Protein AF-A0A519SYW1-F1 (afdb_monomer)

Solvent-accessible surface area (backbone atoms only — not comparable to full-atom values): 6899 Å² total; per-residue (Å²): 133,81,59,58,68,59,52,52,53,39,38,54,49,50,31,54,48,31,58,52,52,40,64,72,36,55,87,44,48,92,37,72,62,34,42,53,51,44,53,51,39,49,53,47,29,48,57,37,48,52,47,65,77,62,71,64,95,45,56,67,50,34,49,49,5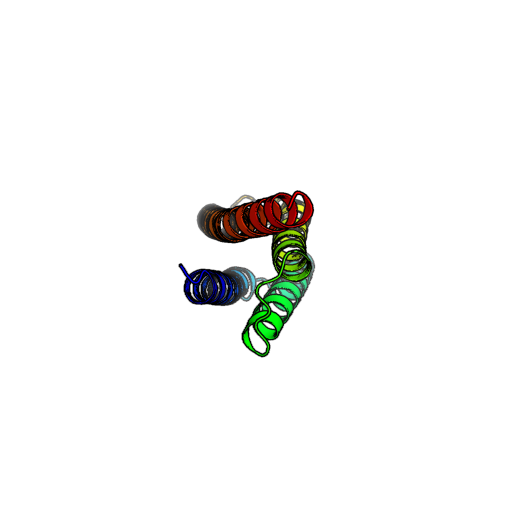4,36,50,50,53,50,53,48,57,66,59,47,61,62,51,64,71,67,53,65,89,81,52,59,65,64,48,53,53,50,52,54,54,48,52,53,49,53,51,35,40,51,54,42,47,54,52,31,51,53,51,48,51,55,54,54,60,63,72,78,110

Nearest PDB structures (foldseek):
  2rld-assembly1_A  TM=6.750E-01  e=1.658E-01  Bacteroides thetaiotaomicron VPI-5482
  8rfg-assembly1_A  TM=6.990E-01  e=1.013E+00  Agrobacterium tumefaciens
  1ls4-assembly1_A  TM=5.259E-01  e=6.978E-01  Locusta migratoria
  5nqn-assembly1_A  TM=3.633E-01  e=1.013E+00  Methylosinus trichosporium OB3b

Mean predicted aligned error: 4.77 Å

Structure (mmCIF, N/CA/C/O backbone):
data_AF-A0A519SYW1-F1
#
_entry.id   AF-A0A519SYW1-F1
#
loop_
_atom_site.group_PDB
_atom_site.id
_atom_site.type_symbol
_atom_site.label_atom_id
_atom_site.label_alt_id
_atom_site.label_comp_id
_atom_site.label_asym_id
_atom_site.label_entity_id
_atom_site.label_seq_id
_atom_site.pdbx_PDB_ins_code
_atom_site.Cartn_x
_atom_site.Cartn_y
_atom_site.Cartn_z
_atom_site.occupancy
_atom_site.B_iso_or_equiv
_atom_site.auth_seq_id
_atom_site.auth_comp_id
_atom_site.auth_asym_id
_atom_site.auth_atom_id
_atom_site.pdbx_PDB_model_num
ATOM 1 N N . MET A 1 1 ? -21.516 3.303 13.983 1.00 54.91 1 MET A N 1
ATOM 2 C CA . MET A 1 1 ? -21.089 2.605 12.747 1.00 54.91 1 MET A CA 1
ATOM 3 C C . MET A 1 1 ? -19.831 1.816 13.064 1.00 54.91 1 MET A C 1
ATOM 5 O O . MET A 1 1 ? -19.000 2.337 13.793 1.00 54.91 1 MET A O 1
ATOM 9 N N . SER A 1 2 ? -19.705 0.581 12.575 1.00 81.69 2 SER A N 1
ATOM 10 C CA . SER A 1 2 ? -18.455 -0.181 12.697 1.00 81.69 2 SER A CA 1
ATOM 11 C C . SER A 1 2 ? -17.518 0.221 11.558 1.00 81.69 2 SER A C 1
ATOM 13 O O . SER A 1 2 ? -17.907 0.112 10.398 1.00 81.69 2 SER A O 1
ATOM 15 N N . PHE A 1 3 ? -16.311 0.694 11.876 1.00 92.06 3 PHE A N 1
ATOM 16 C CA . PHE A 1 3 ? -15.288 1.025 10.873 1.00 92.06 3 PHE A CA 1
ATOM 17 C C . PHE A 1 3 ? -14.473 -0.196 10.429 1.00 92.06 3 PHE A C 1
ATOM 19 O O . PHE A 1 3 ? -13.677 -0.088 9.499 1.00 92.06 3 PHE A O 1
ATOM 26 N N . LEU A 1 4 ? -14.683 -1.359 11.056 1.00 93.44 4 LEU A N 1
ATOM 27 C CA . LEU A 1 4 ? -13.910 -2.569 10.787 1.00 93.44 4 LEU A CA 1
ATOM 28 C C . LEU A 1 4 ? -14.002 -3.019 9.316 1.00 93.44 4 LEU A C 1
ATOM 30 O O . LEU A 1 4 ? -12.952 -3.261 8.730 1.00 93.44 4 LEU A O 1
ATOM 34 N N . PRO A 1 5 ? -15.181 -3.057 8.657 1.00 95.62 5 PRO A N 1
ATOM 35 C CA . PRO A 1 5 ? -15.253 -3.423 7.240 1.00 95.62 5 PRO A CA 1
ATOM 36 C C . PRO A 1 5 ? -14.467 -2.467 6.332 1.00 95.62 5 PRO A C 1
ATOM 38 O O . PRO A 1 5 ? -13.786 -2.910 5.411 1.00 95.62 5 PRO A O 1
ATOM 41 N N . THR A 1 6 ? -14.519 -1.161 6.611 1.00 96.44 6 THR A N 1
ATOM 42 C CA . THR A 1 6 ? -13.765 -0.150 5.857 1.00 96.44 6 THR A CA 1
ATOM 43 C C . THR A 1 6 ? -12.265 -0.316 6.067 1.00 96.44 6 THR A C 1
ATOM 45 O O . THR A 1 6 ? -11.505 -0.273 5.104 1.00 96.44 6 THR A O 1
ATOM 48 N N . TYR A 1 7 ? -11.836 -0.549 7.308 1.00 96.44 7 TYR A N 1
ATOM 49 C CA . TYR A 1 7 ? -10.438 -0.807 7.637 1.00 96.44 7 TYR A CA 1
ATOM 50 C C . TYR A 1 7 ? -9.905 -2.053 6.917 1.00 96.44 7 TYR A C 1
ATOM 52 O O . TYR A 1 7 ? -8.880 -1.981 6.245 1.00 96.44 7 TYR A O 1
ATOM 60 N N . LEU A 1 8 ? -10.646 -3.164 6.957 1.00 97.31 8 LEU A N 1
ATOM 61 C CA . LEU A 1 8 ? -10.292 -4.396 6.249 1.00 97.31 8 LEU A CA 1
ATOM 62 C C . LEU A 1 8 ? -10.201 -4.190 4.732 1.00 97.31 8 LEU A C 1
ATOM 64 O O . LEU A 1 8 ? -9.255 -4.662 4.105 1.00 97.31 8 LEU A O 1
ATOM 68 N N . ALA A 1 9 ? -11.139 -3.447 4.138 1.00 97.69 9 ALA A N 1
ATOM 69 C CA . ALA A 1 9 ? -11.106 -3.134 2.711 1.00 97.69 9 ALA A CA 1
ATOM 70 C C . ALA A 1 9 ? -9.876 -2.288 2.327 1.00 97.69 9 ALA A C 1
ATOM 72 O O . ALA A 1 9 ? -9.270 -2.513 1.278 1.00 97.69 9 ALA A O 1
ATOM 73 N N . LEU A 1 10 ? -9.473 -1.340 3.182 1.00 98.19 10 LEU A N 1
ATOM 74 C CA . LEU A 1 10 ? -8.259 -0.540 2.987 1.00 98.19 10 LEU A CA 1
ATOM 75 C C . LEU A 1 10 ? -6.995 -1.406 3.053 1.00 98.19 10 LEU A C 1
ATOM 77 O O . LEU A 1 10 ? -6.131 -1.280 2.186 1.00 98.19 10 LEU A O 1
ATOM 81 N N . LEU A 1 11 ? -6.909 -2.319 4.024 1.00 97.88 11 LEU A N 1
ATOM 82 C CA . LEU A 1 11 ? -5.798 -3.268 4.135 1.00 97.88 11 LEU A CA 1
ATOM 83 C C . LEU A 1 11 ? -5.716 -4.199 2.917 1.00 97.88 11 LEU A C 1
ATOM 85 O O . LEU A 1 11 ? -4.646 -4.350 2.329 1.00 97.88 11 LEU A O 1
ATOM 89 N N . GLN A 1 12 ? -6.847 -4.767 2.485 1.00 98.31 12 GLN A N 1
ATOM 90 C CA . GLN A 1 12 ? -6.927 -5.605 1.281 1.00 98.31 12 GLN A CA 1
ATOM 91 C C . GLN A 1 12 ? -6.469 -4.848 0.033 1.00 98.31 12 GLN A C 1
ATOM 93 O O . GLN A 1 12 ? -5.694 -5.380 -0.764 1.00 98.31 12 GLN A O 1
ATOM 98 N N . ARG A 1 13 ? -6.902 -3.590 -0.123 1.00 98.25 13 ARG A N 1
ATOM 99 C CA . ARG A 1 13 ? -6.435 -2.723 -1.211 1.00 98.25 13 ARG A CA 1
ATOM 100 C C . ARG A 1 13 ? -4.927 -2.497 -1.130 1.00 98.25 13 ARG A C 1
ATOM 102 O O . ARG A 1 13 ? -4.259 -2.611 -2.150 1.00 98.25 13 ARG A O 1
ATOM 109 N N . GLY A 1 14 ? -4.387 -2.220 0.056 1.00 97.88 14 GLY A N 1
ATOM 110 C CA . GLY A 1 14 ? -2.948 -2.052 0.263 1.00 97.88 14 GLY A CA 1
ATOM 111 C C . GLY A 1 14 ? -2.137 -3.288 -0.147 1.00 97.88 14 GLY A C 1
ATOM 112 O O . GLY A 1 14 ? -1.149 -3.156 -0.868 1.00 97.88 14 GLY A O 1
ATOM 113 N N . VAL A 1 15 ? -2.591 -4.492 0.219 1.00 98.31 15 VAL A N 1
ATOM 114 C CA . VAL A 1 15 ? -1.967 -5.757 -0.216 1.00 98.31 15 VAL A CA 1
ATOM 115 C C . VAL A 1 15 ? -1.992 -5.894 -1.743 1.00 98.31 15 VAL A C 1
ATOM 117 O O . VAL A 1 15 ? -0.955 -6.155 -2.351 1.00 98.31 15 VAL A O 1
ATOM 120 N N . ALA A 1 16 ? -3.141 -5.652 -2.380 1.00 98.38 16 ALA A N 1
ATOM 121 C CA . ALA A 1 16 ? -3.272 -5.745 -3.836 1.00 98.38 16 ALA A CA 1
ATOM 122 C C . ALA A 1 16 ? -2.405 -4.712 -4.588 1.00 98.38 16 ALA A C 1
ATOM 124 O O . ALA A 1 16 ? -1.874 -4.998 -5.668 1.00 98.38 16 ALA A O 1
ATOM 125 N N . LEU A 1 17 ? -2.232 -3.514 -4.021 1.00 97.81 17 LEU A N 1
ATOM 126 C CA . LEU A 1 17 ? -1.327 -2.496 -4.556 1.00 97.81 17 LEU A CA 1
ATOM 127 C C . LEU A 1 17 ? 0.132 -2.942 -4.461 1.00 97.81 17 LEU A C 1
ATOM 129 O O . LEU A 1 17 ? 0.863 -2.782 -5.435 1.00 97.81 17 LEU A O 1
ATOM 133 N N . CYS A 1 18 ? 0.539 -3.567 -3.351 1.00 97.31 18 CYS A N 1
ATOM 134 C CA . CYS A 1 18 ? 1.878 -4.144 -3.220 1.00 97.31 18 CYS A CA 1
ATOM 135 C C . CYS A 1 18 ? 2.130 -5.230 -4.277 1.00 97.31 18 CYS A C 1
ATOM 137 O O . CYS A 1 18 ? 3.166 -5.209 -4.936 1.00 97.31 18 CYS A O 1
ATOM 139 N N . ASP A 1 19 ? 1.166 -6.128 -4.502 1.00 98.06 19 ASP A N 1
ATOM 140 C CA . ASP A 1 19 ? 1.263 -7.157 -5.549 1.00 98.06 19 ASP A CA 1
ATOM 141 C C . ASP A 1 19 ? 1.391 -6.539 -6.951 1.00 98.06 19 ASP A C 1
ATOM 143 O O . ASP A 1 19 ? 2.108 -7.048 -7.814 1.00 98.06 19 ASP A O 1
ATOM 147 N N . THR A 1 20 ? 0.700 -5.424 -7.196 1.00 97.06 20 THR A N 1
ATOM 148 C CA . THR A 1 20 ? 0.768 -4.712 -8.478 1.00 97.06 20 THR A CA 1
ATOM 149 C C . THR A 1 20 ? 2.101 -3.987 -8.649 1.00 97.06 20 THR A C 1
ATOM 151 O O . THR A 1 20 ? 2.690 -4.054 -9.725 1.00 97.06 20 THR A O 1
ATOM 154 N N . LEU A 1 21 ? 2.602 -3.336 -7.597 1.00 93.31 21 LEU A N 1
ATOM 155 C CA . LEU A 1 21 ? 3.917 -2.696 -7.584 1.00 93.31 21 LEU A CA 1
ATOM 156 C C . LEU A 1 21 ? 5.030 -3.719 -7.816 1.00 93.31 21 LEU A C 1
ATOM 158 O O . LEU A 1 21 ? 5.901 -3.476 -8.646 1.00 93.31 21 LEU A O 1
ATOM 162 N N . ALA A 1 22 ? 4.975 -4.884 -7.165 1.00 94.12 22 ALA A N 1
ATOM 163 C CA . ALA A 1 22 ? 5.966 -5.941 -7.355 1.00 94.12 22 ALA A CA 1
ATOM 164 C C . ALA A 1 22 ? 6.099 -6.333 -8.836 1.00 94.12 22 ALA A C 1
ATOM 166 O O . ALA A 1 22 ? 7.199 -6.294 -9.381 1.00 94.12 22 ALA A O 1
ATOM 167 N N . LYS A 1 23 ? 4.977 -6.560 -9.531 1.00 95.31 23 LYS A N 1
ATOM 168 C CA . LYS A 1 23 ? 4.956 -6.886 -10.971 1.00 95.31 23 LYS A CA 1
ATOM 169 C C . LYS A 1 23 ? 5.574 -5.812 -11.865 1.00 95.31 23 LYS A C 1
ATOM 171 O O . LYS A 1 23 ? 6.070 -6.125 -12.943 1.00 95.31 23 LYS A O 1
ATOM 176 N N . VAL A 1 24 ? 5.545 -4.546 -11.446 1.00 91.69 24 VAL A N 1
ATOM 177 C CA . VAL A 1 24 ? 6.204 -3.455 -12.179 1.00 91.69 24 VAL A CA 1
ATOM 178 C C . VAL A 1 24 ? 7.730 -3.547 -12.046 1.00 91.69 24 VAL A C 1
ATOM 180 O O . VAL A 1 24 ? 8.447 -3.199 -12.985 1.00 91.69 24 VAL A O 1
ATOM 183 N N . TYR A 1 25 ? 8.240 -4.019 -10.906 1.00 88.62 25 TYR A N 1
ATOM 184 C CA . TYR A 1 25 ? 9.675 -4.119 -10.608 1.00 88.62 25 TYR A CA 1
ATOM 185 C C . TYR A 1 25 ? 10.302 -5.480 -10.946 1.00 88.62 25 TYR A C 1
ATOM 187 O O . TYR A 1 25 ? 11.495 -5.524 -11.230 1.00 88.62 25 TYR A O 1
ATOM 195 N N . GLU A 1 26 ? 9.519 -6.561 -10.984 1.00 91.75 26 GLU A N 1
ATOM 196 C CA . GLU A 1 26 ? 9.960 -7.928 -11.310 1.00 91.75 26 GLU A CA 1
ATOM 197 C C . GLU A 1 26 ? 10.824 -8.045 -12.582 1.00 91.75 26 GLU A C 1
ATOM 199 O O . GLU A 1 26 ? 11.852 -8.725 -12.519 1.00 91.75 26 GLU A O 1
ATOM 204 N N . PRO A 1 27 ? 10.500 -7.382 -13.715 1.00 91.31 27 PRO A N 1
ATOM 205 C CA . PRO A 1 27 ? 11.329 -7.468 -14.920 1.00 91.31 27 PRO A CA 1
ATOM 206 C C . PRO A 1 27 ? 12.767 -6.971 -14.727 1.00 91.31 27 PRO A C 1
ATOM 208 O O . PRO A 1 27 ? 13.668 -7.413 -15.435 1.00 91.31 27 PRO A O 1
ATOM 211 N N . ASP A 1 28 ? 12.988 -6.086 -13.753 1.00 88.50 28 ASP A N 1
ATOM 212 C CA . ASP A 1 28 ? 14.287 -5.480 -13.472 1.00 88.50 28 ASP A CA 1
ATOM 213 C C . ASP A 1 28 ? 15.016 -6.153 -12.305 1.00 88.50 28 ASP A C 1
ATOM 215 O O . ASP A 1 28 ? 16.021 -5.625 -11.846 1.00 88.50 28 ASP A O 1
ATOM 219 N N . ILE A 1 29 ? 14.566 -7.318 -11.821 1.00 88.56 29 ILE A N 1
ATOM 220 C CA . ILE A 1 29 ? 15.110 -7.976 -10.615 1.00 88.56 29 ILE A CA 1
ATOM 221 C C . ILE A 1 29 ? 16.633 -8.197 -10.642 1.00 88.56 29 ILE A C 1
ATOM 223 O O . ILE A 1 29 ? 17.27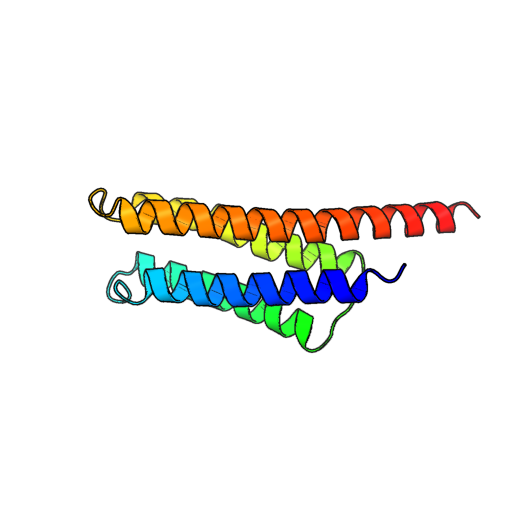0 -8.220 -9.593 1.00 88.56 29 ILE A O 1
ATOM 227 N N . ALA A 1 30 ? 17.233 -8.310 -11.831 1.00 88.00 30 ALA A N 1
ATOM 228 C CA . ALA A 1 30 ? 18.684 -8.412 -12.002 1.00 88.00 30 ALA A CA 1
ATOM 229 C C . ALA A 1 30 ? 19.448 -7.127 -11.612 1.00 88.00 30 ALA A C 1
ATOM 231 O O . ALA A 1 30 ? 20.674 -7.149 -11.531 1.00 88.00 30 ALA A O 1
ATOM 232 N N . GLN A 1 31 ? 18.743 -6.016 -11.397 1.00 85.44 31 GLN A N 1
ATOM 233 C CA . GLN A 1 31 ? 19.278 -4.750 -10.918 1.00 85.44 31 GLN A CA 1
ATOM 234 C C . GLN A 1 31 ? 19.160 -4.662 -9.389 1.00 85.44 31 GLN A C 1
ATOM 236 O O . GLN A 1 31 ? 18.095 -4.914 -8.817 1.00 85.44 31 GLN A O 1
ATOM 241 N N . ASP A 1 32 ? 20.230 -4.223 -8.722 1.00 85.38 32 ASP A N 1
ATOM 242 C CA . ASP A 1 32 ? 20.284 -4.124 -7.255 1.00 85.38 32 ASP A CA 1
ATOM 243 C C . ASP A 1 32 ? 19.180 -3.227 -6.672 1.00 85.38 32 ASP A C 1
ATOM 245 O O . ASP A 1 32 ? 18.578 -3.563 -5.648 1.00 85.38 32 ASP A O 1
ATOM 249 N N . TRP A 1 33 ? 18.889 -2.097 -7.325 1.00 84.75 33 TRP A N 1
ATOM 250 C CA . TRP A 1 33 ? 17.846 -1.160 -6.891 1.00 84.75 33 TRP A CA 1
ATOM 251 C C . TRP A 1 33 ? 16.453 -1.798 -6.948 1.00 84.75 33 TRP A C 1
ATOM 253 O O . TRP A 1 33 ? 15.683 -1.696 -5.993 1.00 84.75 33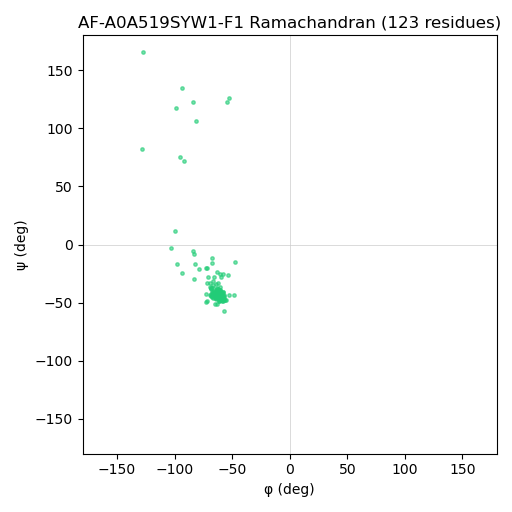 TRP A O 1
ATOM 263 N N . ALA A 1 34 ? 16.145 -2.538 -8.017 1.00 87.25 34 ALA A N 1
ATOM 264 C CA . ALA A 1 34 ? 14.856 -3.206 -8.173 1.00 87.25 34 ALA A CA 1
ATOM 265 C C . ALA A 1 34 ? 14.691 -4.315 -7.129 1.00 87.25 34 ALA A C 1
ATOM 267 O O . ALA A 1 34 ? 13.636 -4.422 -6.507 1.00 87.25 34 ALA A O 1
ATOM 268 N N . SER A 1 35 ? 15.752 -5.084 -6.868 1.00 88.19 35 SER A N 1
ATOM 269 C CA . SER A 1 35 ? 15.773 -6.097 -5.807 1.00 88.19 35 SER A CA 1
ATOM 270 C C . SER A 1 35 ? 15.515 -5.501 -4.413 1.00 88.19 35 SER A C 1
ATOM 272 O O . SER A 1 35 ? 14.721 -6.049 -3.643 1.00 88.19 35 SER A O 1
ATOM 274 N N . ARG A 1 36 ? 16.123 -4.352 -4.081 1.00 88.25 36 ARG A N 1
ATOM 275 C CA . ARG A 1 36 ? 15.869 -3.646 -2.808 1.00 88.25 36 ARG A CA 1
ATOM 276 C C . ARG A 1 36 ? 14.431 -3.150 -2.704 1.00 88.25 36 ARG A C 1
ATOM 278 O O . ARG A 1 36 ? 13.788 -3.377 -1.678 1.00 88.25 36 ARG A O 1
ATOM 285 N N . THR A 1 37 ? 13.915 -2.534 -3.766 1.00 88.38 37 THR A N 1
ATOM 286 C CA . THR A 1 37 ? 12.513 -2.114 -3.853 1.00 88.38 37 THR A CA 1
ATOM 287 C C . THR A 1 37 ? 11.567 -3.306 -3.650 1.00 88.38 37 THR A C 1
ATOM 289 O O . THR A 1 37 ? 10.645 -3.224 -2.840 1.00 88.38 37 THR A O 1
ATOM 292 N N . LEU A 1 38 ? 11.799 -4.438 -4.323 1.00 91.88 38 LEU A N 1
ATOM 293 C CA . LEU A 1 38 ? 10.971 -5.644 -4.192 1.00 91.88 38 LEU A CA 1
ATOM 294 C C . LEU A 1 38 ? 10.959 -6.183 -2.754 1.00 91.88 38 LEU A C 1
ATOM 296 O O . LEU A 1 38 ? 9.903 -6.565 -2.252 1.00 91.88 38 LEU A O 1
ATOM 300 N N . MET A 1 39 ? 12.097 -6.153 -2.056 1.00 92.88 39 MET A N 1
ATOM 301 C CA . MET A 1 39 ? 12.178 -6.541 -0.643 1.00 92.88 39 MET A CA 1
ATOM 302 C C . MET A 1 39 ? 11.348 -5.616 0.265 1.00 92.88 39 MET A C 1
ATOM 304 O O . MET A 1 39 ? 10.679 -6.085 1.192 1.00 92.88 39 MET A O 1
ATOM 308 N N . GLN A 1 40 ? 11.362 -4.306 0.003 1.00 92.75 40 GLN A N 1
ATOM 309 C CA . GLN A 1 40 ? 10.552 -3.336 0.747 1.00 92.75 40 GLN A CA 1
ATOM 310 C C . GLN A 1 40 ? 9.054 -3.528 0.480 1.00 92.75 40 GLN A C 1
ATOM 312 O O . GLN A 1 40 ? 8.275 -3.577 1.432 1.00 92.75 40 GLN A O 1
ATOM 317 N N . ILE A 1 41 ? 8.664 -3.713 -0.787 1.00 94.75 41 ILE A N 1
ATOM 318 C CA . ILE A 1 41 ? 7.284 -4.037 -1.181 1.00 94.75 41 ILE A CA 1
ATOM 319 C C . ILE A 1 41 ? 6.826 -5.321 -0.483 1.00 94.75 41 ILE A C 1
ATOM 321 O O . ILE A 1 41 ? 5.743 -5.353 0.096 1.00 94.75 41 ILE A O 1
ATOM 325 N N . GLY A 1 42 ? 7.662 -6.363 -0.481 1.00 96.19 42 GLY A N 1
ATOM 326 C CA . GLY A 1 42 ? 7.374 -7.624 0.203 1.00 96.19 42 GLY A CA 1
ATOM 327 C C . GLY A 1 42 ? 7.168 -7.445 1.708 1.00 96.19 42 GLY A C 1
ATOM 328 O O . GLY A 1 42 ? 6.219 -7.988 2.267 1.00 96.19 42 GLY A O 1
ATOM 329 N N . SER A 1 43 ? 8.004 -6.629 2.353 1.00 95.88 43 SER A N 1
ATOM 330 C CA . SER A 1 43 ? 7.890 -6.328 3.786 1.00 95.88 43 SER A CA 1
ATOM 331 C C . SER A 1 43 ? 6.593 -5.581 4.115 1.00 95.88 43 SER A C 1
ATOM 333 O O . SER A 1 43 ? 5.893 -5.957 5.055 1.00 95.88 43 SER A O 1
ATOM 335 N N . LEU A 1 44 ? 6.236 -4.564 3.319 1.00 96.56 44 LEU A N 1
ATOM 336 C CA . LEU A 1 44 ? 4.969 -3.843 3.464 1.00 96.56 44 LEU A CA 1
ATOM 337 C C . LEU A 1 44 ? 3.777 -4.788 3.269 1.00 96.56 44 LEU A C 1
ATOM 339 O O . LEU A 1 44 ? 2.871 -4.825 4.100 1.00 96.56 44 LEU A O 1
ATOM 343 N N . ARG A 1 45 ? 3.799 -5.587 2.198 1.00 97.88 45 ARG A N 1
ATOM 344 C CA . ARG A 1 45 ? 2.749 -6.557 1.881 1.00 97.88 45 ARG A CA 1
ATOM 345 C C . ARG A 1 45 ? 2.515 -7.533 3.031 1.00 97.88 45 ARG A C 1
ATOM 347 O O . ARG A 1 45 ? 1.365 -7.772 3.384 1.00 97.88 45 ARG A O 1
ATOM 354 N N . MET A 1 46 ? 3.587 -8.099 3.588 1.00 97.69 46 MET A N 1
ATOM 355 C CA . MET A 1 46 ? 3.504 -9.021 4.722 1.00 97.69 46 MET A CA 1
ATOM 356 C C . MET A 1 46 ? 2.894 -8.339 5.944 1.00 97.69 46 MET A C 1
ATOM 358 O O . MET A 1 46 ? 1.915 -8.848 6.470 1.00 97.69 46 MET A O 1
ATOM 362 N N . GLY A 1 47 ? 3.367 -7.144 6.314 1.00 96.81 47 GLY A N 1
ATOM 363 C CA . GLY A 1 47 ? 2.798 -6.407 7.445 1.00 96.81 47 GLY A CA 1
ATOM 364 C C . GLY A 1 47 ? 1.303 -6.110 7.282 1.00 96.81 47 GLY A C 1
ATOM 365 O O . GLY A 1 47 ? 0.532 -6.287 8.221 1.00 96.81 47 GLY A O 1
ATOM 366 N N . LEU A 1 48 ? 0.858 -5.720 6.082 1.00 97.62 48 LEU A N 1
ATOM 367 C CA . LEU A 1 48 ? -0.568 -5.506 5.799 1.00 97.62 48 LEU A CA 1
ATOM 368 C C . LEU A 1 48 ? -1.380 -6.811 5.817 1.00 97.62 48 LEU A C 1
ATOM 370 O O . LEU A 1 48 ? -2.522 -6.810 6.273 1.00 97.62 48 LEU A O 1
ATOM 374 N N . ALA A 1 49 ? -0.810 -7.915 5.329 1.00 97.38 49 ALA A N 1
ATOM 375 C CA . ALA A 1 49 ? -1.451 -9.226 5.360 1.00 97.38 49 ALA A CA 1
ATOM 376 C C . ALA A 1 49 ? -1.577 -9.769 6.791 1.00 97.38 49 ALA A C 1
ATOM 378 O O . ALA A 1 49 ? -2.623 -10.311 7.138 1.00 97.38 49 ALA A O 1
ATOM 379 N N . ASP A 1 50 ? -0.571 -9.554 7.637 1.00 96.69 50 ASP A N 1
ATOM 380 C CA . ASP A 1 50 ? -0.617 -9.927 9.053 1.00 96.69 50 ASP A CA 1
ATOM 381 C C . ASP A 1 50 ? -1.757 -9.182 9.768 1.00 96.69 50 ASP A C 1
ATOM 383 O O . ASP A 1 50 ? -2.545 -9.796 10.487 1.00 96.69 50 ASP A O 1
ATOM 387 N N . CYS A 1 51 ? -1.946 -7.890 9.462 1.00 94.69 51 CYS A N 1
ATOM 388 C CA . CYS A 1 51 ? -3.085 -7.102 9.956 1.00 94.69 51 CYS A CA 1
ATOM 389 C C . CYS A 1 51 ? -4.453 -7.624 9.474 1.00 94.69 51 CYS A C 1
ATOM 391 O O . CYS A 1 51 ? -5.473 -7.312 10.082 1.00 94.69 51 CYS A O 1
ATOM 393 N N . LEU A 1 52 ? -4.512 -8.351 8.352 1.00 94.88 52 LEU A N 1
ATOM 394 C CA . LEU A 1 52 ? -5.750 -8.957 7.846 1.00 94.88 52 LEU A CA 1
ATOM 395 C C . LEU A 1 52 ? -6.061 -10.300 8.506 1.00 94.88 52 LEU A C 1
ATOM 397 O O . LEU A 1 52 ? -7.234 -10.662 8.589 1.00 94.88 52 LEU A O 1
ATOM 401 N N . ILE A 1 53 ? -5.033 -11.042 8.923 1.00 94.69 53 ILE A N 1
ATOM 402 C CA . ILE A 1 53 ? -5.187 -12.342 9.586 1.00 94.69 53 ILE A CA 1
ATOM 403 C C . ILE A 1 53 ? -5.779 -12.154 10.984 1.00 94.69 53 ILE A C 1
ATOM 405 O O . ILE A 1 53 ? -6.698 -12.886 11.349 1.00 94.69 53 ILE A O 1
ATOM 409 N N . ASP A 1 54 ? -5.287 -11.161 11.728 1.00 91.88 54 ASP A N 1
ATOM 410 C CA . ASP A 1 54 ? -5.769 -10.822 13.069 1.00 91.88 54 ASP A CA 1
ATOM 411 C C . ASP A 1 54 ? -6.111 -9.322 13.160 1.00 91.88 54 ASP A C 1
ATOM 413 O O . ASP A 1 54 ? -5.272 -8.494 13.529 1.00 91.88 54 ASP A O 1
ATOM 417 N N . PRO A 1 55 ? -7.316 -8.922 12.709 1.00 90.44 55 PRO A N 1
ATOM 418 C CA . PRO A 1 55 ? -7.635 -7.516 12.534 1.00 90.44 55 PRO A CA 1
ATOM 419 C C . PRO A 1 55 ? -8.044 -6.836 13.839 1.00 90.44 55 PRO A C 1
ATOM 421 O O . PRO A 1 55 ? -9.184 -6.941 14.297 1.00 90.44 55 PRO A O 1
ATOM 424 N N . GLU A 1 56 ? -7.139 -6.018 14.367 1.00 91.31 56 GLU A N 1
ATOM 425 C CA . GLU A 1 56 ? -7.410 -5.141 15.503 1.00 91.31 56 GLU A CA 1
ATOM 426 C C . GLU A 1 56 ? -7.720 -3.707 15.056 1.00 91.31 56 GLU A C 1
ATOM 428 O O . GLU A 1 56 ? -6.886 -2.997 14.495 1.00 91.31 56 GLU A O 1
ATOM 433 N N . LEU A 1 57 ? -8.931 -3.228 15.348 1.00 92.12 57 LEU A N 1
ATOM 434 C CA . LEU A 1 57 ? -9.312 -1.840 15.082 1.00 92.12 57 LEU A CA 1
ATOM 435 C C . LEU A 1 57 ? -9.026 -0.950 16.300 1.00 92.12 57 LEU A C 1
ATOM 437 O O . LEU A 1 57 ? -9.940 -0.504 16.995 1.00 92.12 57 LEU A O 1
ATOM 441 N N . VAL A 1 58 ? -7.742 -0.699 16.550 1.00 93.38 58 VAL A N 1
ATOM 442 C CA . VAL A 1 58 ? -7.257 0.156 17.647 1.00 93.38 58 VAL A CA 1
ATOM 443 C C . VAL A 1 58 ? -6.297 1.237 17.141 1.00 93.38 58 VAL A C 1
ATOM 445 O O . VAL A 1 58 ? -5.824 1.211 15.999 1.00 93.38 58 VAL A O 1
ATOM 448 N N . LEU A 1 59 ? -6.033 2.244 17.978 1.00 92.31 59 LEU A N 1
ATOM 449 C CA . LEU A 1 59 ? -5.223 3.403 17.592 1.00 92.31 59 LEU A CA 1
ATOM 450 C C . LEU A 1 59 ? -3.786 2.992 17.250 1.00 92.31 59 LEU A C 1
ATOM 452 O O . LEU A 1 59 ? -3.206 3.474 16.279 1.00 92.31 59 LEU A O 1
ATOM 456 N N . GLU A 1 60 ? -3.232 2.078 18.035 1.00 93.19 60 GLU A N 1
ATOM 457 C CA . GLU A 1 60 ? -1.882 1.550 17.902 1.00 93.19 60 GLU A CA 1
ATOM 458 C C . GLU A 1 60 ? -1.723 0.813 16.562 1.00 93.19 60 GLU A C 1
ATOM 460 O O . GLU A 1 60 ? -0.790 1.095 15.809 1.00 93.19 60 GLU A O 1
ATOM 465 N N . GLN A 1 61 ? -2.697 -0.030 16.205 1.00 92.56 61 GLN A N 1
ATOM 466 C CA . GLN A 1 61 ? -2.696 -0.786 14.954 1.00 92.56 61 GLN A CA 1
ATOM 467 C C . GLN A 1 61 ? -2.868 0.115 13.726 1.00 92.56 61 GLN A C 1
ATOM 469 O O . GLN A 1 61 ? -2.150 -0.020 12.734 1.00 92.56 61 GLN A O 1
ATOM 474 N N . THR A 1 62 ? -3.792 1.080 13.784 1.00 94.56 62 THR A N 1
ATOM 475 C CA . THR A 1 62 ? -3.960 2.051 12.689 1.00 94.56 62 THR A CA 1
ATOM 476 C C . THR A 1 62 ? -2.704 2.904 12.495 1.00 94.56 62 THR A C 1
ATOM 478 O O . THR A 1 62 ? -2.310 3.132 11.353 1.00 94.56 62 THR A O 1
ATOM 481 N N . SER A 1 63 ? -2.023 3.286 13.582 1.00 93.62 63 SER A N 1
ATOM 482 C CA . SER A 1 63 ? -0.753 4.028 13.533 1.00 93.62 63 SER A CA 1
ATOM 483 C C . SER A 1 63 ? 0.381 3.199 12.923 1.00 93.62 63 SER A C 1
ATOM 485 O O . SER A 1 63 ? 1.157 3.707 12.110 1.00 93.62 63 SER A O 1
ATOM 487 N N . LEU A 1 64 ? 0.4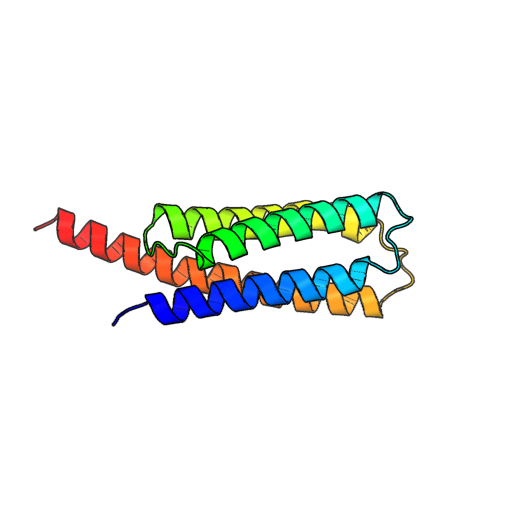61 1.911 13.274 1.00 94.38 64 LEU A N 1
ATOM 488 C CA . LEU A 1 64 ? 1.425 0.974 12.702 1.00 94.38 64 LEU A CA 1
ATOM 489 C C . LEU A 1 64 ? 1.237 0.842 11.185 1.00 94.38 64 LEU A C 1
ATOM 491 O O . LEU A 1 64 ? 2.202 0.981 10.435 1.00 94.38 64 LEU A O 1
ATOM 495 N N . VAL A 1 65 ? -0.002 0.664 10.720 1.00 95.94 65 VAL A N 1
ATOM 496 C CA . VAL A 1 65 ? -0.312 0.583 9.283 1.00 95.94 65 VAL A CA 1
ATOM 497 C C . VAL A 1 65 ? 0.073 1.860 8.550 1.00 95.94 65 VAL A C 1
ATOM 499 O O . VAL A 1 65 ? 0.735 1.783 7.515 1.00 95.94 65 VAL A O 1
ATOM 502 N N . THR A 1 66 ? -0.281 3.032 9.091 1.00 96.00 66 THR A N 1
ATOM 503 C CA . THR A 1 66 ? 0.122 4.298 8.470 1.00 96.00 66 THR A CA 1
ATOM 504 C C . THR A 1 66 ? 1.640 4.433 8.408 1.00 96.00 66 THR A C 1
ATOM 506 O O . THR A 1 66 ? 2.164 4.772 7.354 1.00 96.00 66 THR A O 1
ATOM 509 N N . GLY A 1 67 ? 2.358 4.079 9.480 1.00 95.06 67 GLY A N 1
ATOM 510 C CA . GLY A 1 67 ? 3.817 4.174 9.527 1.00 95.06 67 GLY A CA 1
ATOM 511 C C . GLY A 1 67 ? 4.533 3.213 8.574 1.00 95.06 67 GLY A C 1
ATOM 512 O O . GLY A 1 67 ? 5.565 3.569 8.010 1.00 95.06 67 GLY A O 1
ATOM 513 N N . MET A 1 68 ? 3.993 2.010 8.351 1.00 95.19 68 MET A N 1
ATOM 514 C CA . MET A 1 68 ? 4.548 1.072 7.368 1.00 95.19 68 MET A CA 1
ATOM 515 C C . MET A 1 68 ? 4.436 1.610 5.938 1.00 95.19 68 MET A C 1
ATOM 517 O O . MET A 1 68 ? 5.411 1.545 5.188 1.00 95.19 68 MET A O 1
ATOM 521 N N . ILE A 1 69 ? 3.264 2.139 5.569 1.00 94.44 69 ILE A N 1
ATOM 522 C CA . ILE A 1 69 ? 3.027 2.691 4.228 1.00 94.44 69 ILE A CA 1
ATOM 523 C C . ILE A 1 69 ? 3.878 3.949 4.019 1.00 94.44 69 ILE A C 1
ATOM 525 O O . ILE A 1 69 ? 4.552 4.054 2.998 1.00 94.44 69 ILE A O 1
ATOM 529 N N . ASP A 1 70 ? 3.910 4.855 4.998 1.00 93.00 70 ASP A N 1
ATOM 530 C CA . ASP A 1 70 ? 4.687 6.100 4.946 1.00 93.00 70 ASP A CA 1
ATOM 531 C C . ASP A 1 70 ? 6.185 5.821 4.761 1.00 93.00 70 ASP A C 1
ATOM 533 O O . ASP A 1 70 ? 6.814 6.298 3.819 1.00 93.00 70 ASP A O 1
ATOM 537 N N . LYS A 1 71 ? 6.738 4.906 5.573 1.00 90.75 71 LYS A N 1
ATOM 538 C CA . LYS A 1 71 ? 8.138 4.478 5.461 1.00 90.75 71 LYS A CA 1
ATOM 539 C C . LYS A 1 71 ? 8.467 3.912 4.081 1.00 90.75 71 LYS A C 1
ATOM 541 O O . LYS A 1 71 ? 9.564 4.161 3.572 1.00 90.75 71 LYS A O 1
ATOM 546 N N . TYR A 1 72 ? 7.569 3.115 3.499 1.00 90.81 72 TYR A N 1
ATOM 547 C CA . TYR A 1 72 ? 7.753 2.597 2.145 1.00 90.81 72 TYR A CA 1
ATOM 548 C C . TYR A 1 72 ? 7.793 3.740 1.127 1.00 90.81 72 TYR A C 1
ATOM 550 O O . TYR A 1 72 ? 8.749 3.820 0.356 1.00 90.81 72 TYR A O 1
ATOM 558 N N . ILE A 1 73 ? 6.806 4.640 1.164 1.00 87.94 73 ILE A N 1
ATOM 559 C CA . ILE A 1 73 ? 6.702 5.770 0.234 1.00 87.94 73 ILE A CA 1
ATOM 560 C C . ILE A 1 73 ? 7.961 6.637 0.307 1.00 87.94 73 ILE A C 1
ATOM 562 O O . ILE A 1 73 ? 8.568 6.896 -0.732 1.00 87.94 73 ILE A O 1
ATOM 566 N N . ASP A 1 74 ? 8.410 7.000 1.509 1.00 84.56 74 ASP A N 1
ATOM 567 C CA . ASP A 1 74 ? 9.612 7.811 1.728 1.00 84.56 74 ASP A CA 1
ATOM 568 C C . ASP A 1 74 ? 10.890 7.137 1.216 1.00 84.56 74 ASP A C 1
ATOM 570 O O . ASP A 1 74 ? 11.716 7.768 0.549 1.00 84.56 74 ASP A O 1
ATOM 574 N N . SER A 1 75 ? 11.051 5.841 1.498 1.00 78.81 75 SER A N 1
ATOM 575 C CA . SER A 1 75 ? 12.246 5.083 1.103 1.00 78.81 75 SER A CA 1
ATOM 576 C C . SER A 1 75 ? 12.323 4.885 -0.413 1.00 78.81 75 SER A C 1
ATOM 578 O O . SER A 1 75 ? 13.413 4.879 -0.987 1.00 78.81 75 SER A O 1
ATOM 580 N N . HIS A 1 76 ? 11.173 4.760 -1.075 1.00 69.94 76 HIS A N 1
ATOM 581 C CA . HIS A 1 76 ? 11.086 4.433 -2.495 1.00 69.94 76 HIS A CA 1
ATOM 582 C C . HIS A 1 76 ? 11.497 5.590 -3.427 1.00 69.94 76 HIS A C 1
ATOM 584 O O . HIS A 1 76 ? 11.900 5.369 -4.571 1.00 69.94 76 HIS A O 1
ATOM 590 N N . TRP A 1 77 ? 11.479 6.839 -2.945 1.00 64.44 77 TRP A N 1
ATOM 591 C CA . TRP A 1 77 ? 11.911 8.009 -3.726 1.00 64.44 77 TRP A CA 1
ATOM 592 C C . TRP A 1 77 ? 13.416 8.038 -4.044 1.00 64.44 77 TRP A C 1
ATOM 594 O O . TRP A 1 77 ? 13.847 8.807 -4.913 1.00 64.44 77 TRP A O 1
ATOM 604 N N . ALA A 1 78 ? 14.231 7.235 -3.353 1.00 58.91 78 ALA A N 1
ATOM 605 C CA . ALA A 1 78 ? 15.647 7.073 -3.678 1.00 58.91 78 ALA A CA 1
ATOM 606 C C . ALA A 1 78 ? 15.829 6.262 -4.975 1.00 58.91 78 ALA A C 1
ATOM 608 O O . ALA A 1 78 ? 16.489 6.736 -5.900 1.00 58.91 78 ALA A O 1
ATOM 609 N N . ASP A 1 79 ? 15.143 5.123 -5.084 1.00 58.53 79 ASP A N 1
ATOM 610 C CA . ASP A 1 79 ? 15.232 4.192 -6.220 1.00 58.53 79 ASP A CA 1
ATOM 611 C C . ASP A 1 79 ? 14.572 4.769 -7.488 1.00 58.53 79 ASP A C 1
ATOM 613 O O . ASP A 1 79 ? 15.002 4.526 -8.616 1.00 58.53 79 ASP A O 1
ATOM 617 N N . TYR A 1 80 ? 13.582 5.648 -7.308 1.00 62.72 80 TYR A N 1
ATOM 618 C CA . TYR A 1 80 ? 12.910 6.391 -8.378 1.00 62.72 80 TYR A CA 1
ATOM 619 C C . TYR A 1 80 ? 13.841 7.254 -9.243 1.00 62.72 80 TYR A C 1
ATOM 621 O O . TYR A 1 80 ? 13.524 7.575 -10.391 1.00 62.72 80 TYR A O 1
ATOM 629 N N . ARG A 1 81 ? 14.984 7.672 -8.683 1.00 60.62 81 ARG A N 1
ATOM 630 C CA . ARG A 1 81 ? 16.014 8.436 -9.404 1.00 60.62 81 ARG A CA 1
ATOM 631 C C . ARG A 1 81 ? 16.940 7.540 -10.224 1.00 60.62 81 ARG A C 1
ATOM 633 O O . ARG A 1 81 ? 17.632 8.058 -11.100 1.00 60.62 81 ARG A O 1
ATOM 640 N N . GLU A 1 82 ? 16.951 6.240 -9.932 1.00 60.66 82 GLU A N 1
ATOM 641 C CA . GLU A 1 82 ? 17.815 5.238 -10.558 1.00 60.66 82 GLU A CA 1
ATOM 642 C C . GLU A 1 82 ? 17.123 4.465 -11.689 1.00 60.66 82 GLU A C 1
ATOM 644 O O . GLU A 1 82 ? 17.819 3.902 -12.536 1.00 60.66 82 GLU A O 1
ATOM 649 N N . ILE A 1 83 ? 15.782 4.501 -11.779 1.00 63.75 83 ILE A N 1
ATOM 650 C CA . ILE A 1 83 ? 15.054 4.026 -12.967 1.00 63.75 83 ILE A CA 1
ATOM 651 C C . ILE A 1 83 ? 15.659 4.731 -14.190 1.00 63.75 83 ILE A C 1
ATOM 653 O O . ILE A 1 83 ? 15.726 5.969 -14.203 1.00 63.75 83 ILE A O 1
ATOM 657 N N . PRO A 1 84 ? 16.105 3.997 -15.229 1.00 57.56 84 PRO A N 1
ATOM 658 C CA . PRO A 1 84 ? 16.660 4.630 -16.410 1.00 57.56 84 PRO A CA 1
ATOM 659 C C . PRO A 1 84 ? 15.635 5.630 -16.943 1.00 57.56 84 PRO A C 1
ATOM 661 O O . PRO A 1 84 ? 14.491 5.274 -17.225 1.00 57.56 84 PRO A O 1
ATOM 664 N N . LYS A 1 85 ? 16.054 6.900 -17.055 1.00 58.12 85 LYS A N 1
ATOM 665 C CA . LYS A 1 85 ? 15.223 8.066 -17.424 1.00 58.12 85 LYS A CA 1
ATOM 666 C C . LYS A 1 85 ? 14.329 7.852 -18.660 1.00 58.12 85 LYS A C 1
ATOM 668 O O . LYS A 1 85 ? 13.442 8.662 -18.907 1.00 58.12 85 LYS A O 1
ATOM 673 N N . SER A 1 86 ? 14.589 6.812 -19.448 1.00 58.22 86 SER A N 1
ATOM 674 C CA . SER A 1 86 ? 13.893 6.445 -20.674 1.00 58.22 86 SER A CA 1
ATOM 675 C C . SER A 1 86 ? 12.547 5.734 -20.489 1.00 58.22 86 SER A C 1
ATOM 677 O O . SER A 1 86 ? 11.758 5.782 -21.428 1.00 58.22 86 SER A O 1
ATOM 679 N N . ASP A 1 87 ? 12.240 5.101 -19.347 1.00 80.56 87 ASP A N 1
ATOM 680 C CA . ASP A 1 87 ? 10.948 4.404 -19.175 1.00 80.56 87 ASP A CA 1
ATOM 681 C C . ASP A 1 87 ? 9.891 5.280 -18.480 1.00 80.56 87 ASP A C 1
ATOM 683 O O . ASP A 1 87 ? 9.568 5.146 -17.296 1.00 80.56 87 ASP A O 1
ATOM 687 N N . LEU A 1 88 ? 9.354 6.227 -19.253 1.00 82.44 88 LEU A N 1
ATOM 688 C CA . LEU A 1 88 ? 8.316 7.158 -18.801 1.00 82.44 88 LEU A CA 1
ATOM 689 C C . LEU A 1 88 ? 6.991 6.460 -18.468 1.00 82.44 88 LEU A C 1
ATOM 691 O O . LEU A 1 88 ? 6.253 6.950 -17.613 1.00 82.44 88 LEU A O 1
ATOM 695 N N . THR A 1 89 ? 6.697 5.329 -19.110 1.00 87.00 89 THR A N 1
ATOM 696 C CA . THR A 1 89 ? 5.459 4.570 -18.895 1.00 87.00 89 THR A CA 1
ATOM 697 C C . THR A 1 89 ? 5.499 3.861 -17.553 1.00 87.00 89 THR A C 1
ATOM 699 O O . THR A 1 89 ? 4.576 4.011 -16.750 1.00 87.00 89 THR A O 1
ATOM 702 N N . LYS A 1 90 ? 6.593 3.145 -17.266 1.00 85.69 90 LYS A N 1
ATOM 703 C CA . L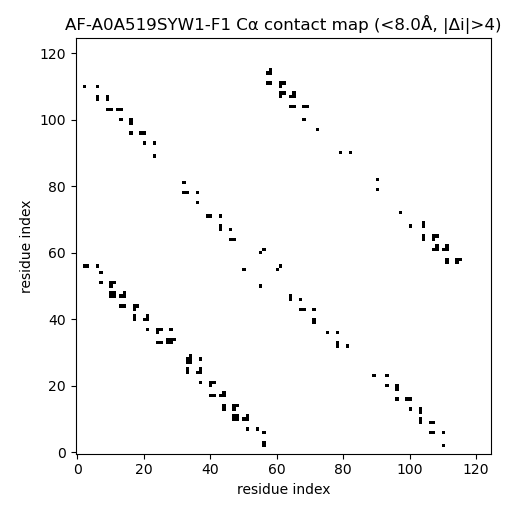YS A 1 90 ? 6.818 2.536 -15.955 1.00 85.69 90 LYS A CA 1
ATOM 704 C C . LYS A 1 90 ? 6.786 3.591 -14.859 1.00 85.69 90 LYS A C 1
ATOM 706 O O . LYS A 1 90 ? 6.117 3.398 -13.848 1.00 85.69 90 LYS A O 1
ATOM 711 N N . ARG A 1 91 ? 7.436 4.736 -15.087 1.00 84.94 91 ARG A N 1
ATOM 712 C CA . ARG A 1 91 ? 7.402 5.867 -14.156 1.00 84.94 91 ARG A CA 1
ATOM 713 C C . ARG A 1 91 ? 5.967 6.326 -13.880 1.00 84.94 91 ARG A C 1
ATOM 715 O O . ARG A 1 91 ? 5.534 6.291 -12.735 1.00 84.94 91 ARG A O 1
ATOM 722 N N . ALA A 1 92 ? 5.203 6.695 -14.907 1.00 87.50 92 ALA A N 1
ATOM 723 C CA . ALA A 1 92 ? 3.813 7.119 -14.731 1.00 87.50 92 ALA A CA 1
ATOM 724 C C . ALA A 1 92 ? 3.000 6.081 -13.939 1.00 87.50 92 ALA A C 1
ATOM 726 O O . ALA A 1 92 ? 2.320 6.432 -12.977 1.00 87.50 92 ALA A O 1
ATOM 727 N N . ARG A 1 93 ? 3.177 4.794 -14.259 1.00 90.25 93 ARG A N 1
ATOM 728 C CA . ARG A 1 93 ? 2.476 3.714 -13.569 1.00 90.25 93 ARG A CA 1
ATOM 729 C C . ARG A 1 93 ? 2.820 3.614 -12.083 1.00 90.25 93 ARG A C 1
ATOM 731 O O . ARG A 1 93 ? 1.929 3.369 -11.276 1.00 90.25 93 ARG A O 1
ATOM 738 N N . VAL A 1 94 ? 4.085 3.783 -11.702 1.00 89.00 94 VAL A N 1
ATOM 739 C CA . VAL A 1 94 ? 4.450 3.751 -10.278 1.00 89.00 94 VAL A CA 1
ATOM 740 C C . VAL A 1 94 ? 3.903 4.977 -9.540 1.00 89.00 94 VAL A C 1
ATOM 742 O O . VAL A 1 94 ? 3.456 4.821 -8.408 1.00 89.00 94 VAL A O 1
ATOM 745 N N . LEU A 1 95 ? 3.871 6.166 -10.165 1.00 88.62 95 LEU A N 1
ATOM 746 C CA . LEU A 1 95 ? 3.256 7.352 -9.540 1.00 88.62 95 LEU A CA 1
ATOM 747 C C . LEU A 1 95 ? 1.774 7.119 -9.230 1.00 88.62 95 LEU A C 1
ATOM 749 O O . LEU A 1 95 ? 1.347 7.384 -8.112 1.00 88.62 95 LEU A O 1
ATOM 753 N N . GLU A 1 96 ? 1.015 6.565 -10.175 1.00 92.69 96 GLU A N 1
ATOM 754 C CA . GLU A 1 96 ? -0.398 6.225 -9.955 1.00 92.69 96 GLU A CA 1
ATOM 755 C C . GLU A 1 96 ? -0.572 5.254 -8.776 1.00 92.69 96 GLU A C 1
ATOM 757 O O . GLU A 1 96 ? -1.407 5.459 -7.898 1.00 92.69 96 GLU A O 1
ATOM 762 N N . LEU A 1 97 ? 0.253 4.203 -8.715 1.00 93.31 97 LEU A N 1
ATOM 763 C CA . LEU A 1 97 ? 0.191 3.212 -7.635 1.00 93.31 97 LEU A CA 1
ATOM 764 C C . LEU A 1 97 ? 0.589 3.805 -6.274 1.00 93.31 97 LEU A C 1
ATOM 766 O O . LEU A 1 97 ? 0.067 3.392 -5.238 1.00 93.31 97 LEU A O 1
ATOM 770 N N . HIS A 1 98 ? 1.491 4.784 -6.266 1.00 91.75 98 HIS A N 1
ATOM 771 C CA . HIS A 1 98 ? 1.848 5.545 -5.073 1.00 91.75 98 HIS A CA 1
ATOM 772 C C . HIS A 1 98 ? 0.713 6.445 -4.599 1.00 91.75 98 HIS A C 1
ATOM 774 O O . HIS A 1 98 ? 0.441 6.499 -3.402 1.00 91.75 98 HIS A O 1
ATOM 780 N N . GLU A 1 99 ? 0.028 7.128 -5.513 1.00 93.69 99 GLU A N 1
ATOM 781 C CA . GLU A 1 99 ? -1.164 7.913 -5.186 1.0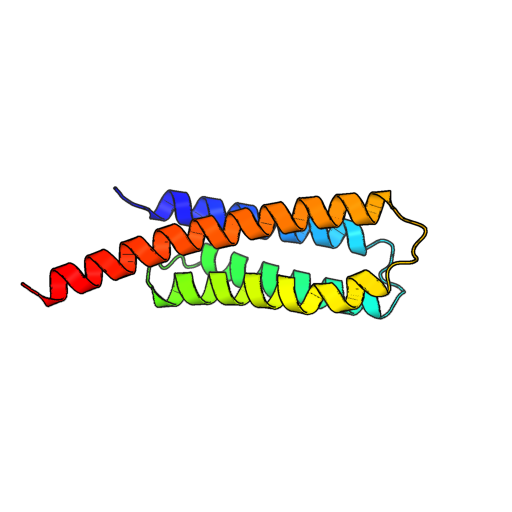0 93.69 99 GLU A CA 1
ATOM 782 C C . GLU A 1 99 ? -2.267 7.023 -4.598 1.00 93.69 99 GLU A C 1
ATOM 784 O O . GLU A 1 99 ? -2.906 7.387 -3.609 1.00 93.69 99 GLU A O 1
ATOM 789 N N . ASP A 1 100 ? -2.433 5.810 -5.127 1.00 96.50 100 ASP A N 1
ATOM 790 C CA . ASP A 1 100 ? -3.353 4.822 -4.571 1.00 96.50 100 ASP A CA 1
ATOM 791 C C . ASP A 1 100 ? -2.955 4.362 -3.156 1.00 96.50 100 ASP A C 1
ATOM 793 O O . ASP A 1 100 ? -3.826 4.209 -2.294 1.00 96.50 100 ASP A O 1
ATOM 797 N N . LEU A 1 101 ? -1.659 4.181 -2.873 1.00 95.38 101 LEU A N 1
ATOM 798 C CA . LEU A 1 101 ? -1.171 3.916 -1.512 1.00 95.38 101 LEU A CA 1
ATOM 799 C C . LEU A 1 101 ? -1.377 5.125 -0.587 1.00 95.38 101 LEU A C 1
ATOM 801 O O . LEU A 1 101 ? -1.780 4.946 0.565 1.00 95.38 101 LEU A O 1
ATOM 805 N N . MET A 1 102 ? -1.194 6.347 -1.097 1.00 95.56 102 MET A N 1
ATOM 806 C CA . MET A 1 102 ? -1.519 7.584 -0.379 1.00 95.56 102 MET A CA 1
ATOM 807 C C . MET A 1 102 ? -3.023 7.681 -0.060 1.00 95.56 102 MET A C 1
ATOM 809 O O . MET A 1 102 ? -3.424 8.186 0.989 1.00 95.56 102 MET A O 1
ATOM 813 N N . ALA A 1 103 ? -3.894 7.151 -0.918 1.00 97.50 103 ALA A N 1
ATOM 814 C CA . ALA A 1 103 ? -5.317 7.052 -0.607 1.00 97.50 103 ALA A CA 1
ATOM 815 C C . ALA A 1 103 ? -5.589 6.043 0.527 1.00 97.50 103 ALA A C 1
ATOM 817 O O . ALA A 1 103 ? -6.439 6.301 1.383 1.00 97.50 103 ALA A O 1
ATOM 818 N N . VAL A 1 104 ? -4.855 4.923 0.575 1.00 97.44 104 VAL A N 1
ATOM 819 C CA . VAL A 1 104 ? -4.963 3.933 1.662 1.00 97.44 104 VAL A CA 1
ATOM 820 C C . VAL A 1 104 ? -4.516 4.526 3.000 1.00 97.44 104 VAL A C 1
ATOM 822 O O . VAL A 1 104 ? -5.282 4.462 3.963 1.00 97.44 104 VAL A O 1
ATOM 825 N N . ILE A 1 105 ? -3.331 5.147 3.068 1.00 96.00 105 ILE A N 1
ATOM 826 C CA . ILE A 1 105 ? -2.827 5.778 4.304 1.00 96.00 105 ILE A CA 1
ATOM 827 C C . ILE A 1 105 ? -3.789 6.863 4.808 1.00 96.00 105 ILE A C 1
ATOM 829 O O . ILE A 1 105 ? -4.103 6.885 5.996 1.00 96.00 105 ILE A O 1
ATOM 833 N N . ASN A 1 106 ? -4.348 7.689 3.916 1.00 97.25 106 ASN A N 1
ATOM 834 C CA . ASN A 1 106 ? -5.333 8.709 4.283 1.00 97.25 106 ASN A CA 1
ATOM 835 C C . ASN A 1 106 ? -6.631 8.093 4.828 1.00 97.25 106 ASN A C 1
ATOM 837 O O . ASN A 1 106 ? -7.180 8.578 5.818 1.00 97.25 106 ASN A O 1
ATOM 841 N N . GLY A 1 107 ? -7.106 7.001 4.221 1.00 97.12 107 GLY A N 1
ATOM 842 C CA . GLY A 1 107 ? -8.277 6.266 4.700 1.00 97.12 107 GLY A CA 1
ATOM 843 C C . GLY A 1 107 ? -8.071 5.678 6.099 1.00 97.12 107 GLY A C 1
ATOM 844 O O . GLY A 1 107 ? -8.933 5.825 6.966 1.00 97.12 107 GLY A O 1
ATOM 845 N N . VAL A 1 108 ? -6.912 5.062 6.350 1.00 96.38 108 VAL A N 1
ATOM 846 C CA . VAL A 1 108 ? -6.563 4.527 7.678 1.00 96.38 108 VAL A CA 1
ATOM 847 C C . VAL A 1 108 ? -6.376 5.662 8.690 1.00 96.38 108 VAL A C 1
ATOM 849 O O . VAL A 1 108 ? -6.866 5.563 9.814 1.00 96.38 108 VAL A O 1
ATOM 852 N N . GLY A 1 109 ? -5.742 6.766 8.291 1.00 95.19 109 GLY A N 1
ATOM 853 C CA . GLY A 1 109 ? -5.561 7.954 9.127 1.00 95.19 109 GLY A CA 1
ATOM 854 C C . GLY A 1 109 ? -6.885 8.585 9.564 1.00 95.19 109 GLY A C 1
ATOM 855 O O . GLY A 1 109 ? -7.039 8.946 10.730 1.00 95.19 109 GLY A O 1
ATOM 856 N N . ALA A 1 110 ? -7.879 8.645 8.673 1.00 95.94 110 ALA A N 1
ATOM 857 C CA . ALA A 1 110 ? -9.221 9.113 9.017 1.00 95.94 110 ALA A CA 1
ATOM 858 C C . ALA A 1 110 ? -9.874 8.235 10.100 1.00 95.94 110 ALA A C 1
ATOM 860 O O . ALA A 1 110 ? -10.426 8.758 11.066 1.00 95.94 110 ALA A O 1
ATOM 861 N N . ILE A 1 111 ? -9.750 6.909 9.987 1.00 95.56 111 ILE A N 1
ATOM 862 C CA . ILE A 1 111 ? -10.234 5.965 11.006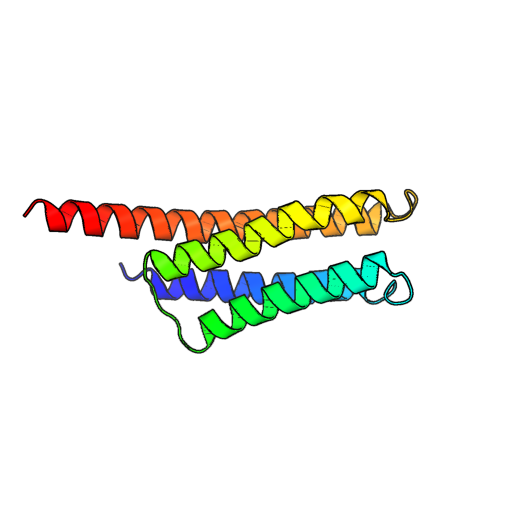 1.00 95.56 111 ILE A CA 1
ATOM 863 C C . ILE A 1 111 ? -9.486 6.171 12.332 1.00 95.56 111 ILE A C 1
ATOM 865 O O . ILE A 1 111 ? -10.113 6.246 13.387 1.00 95.56 111 ILE A O 1
ATOM 869 N N . SER A 1 112 ? -8.160 6.313 12.280 1.00 94.44 112 SER A N 1
ATOM 870 C CA . SER A 1 112 ? -7.312 6.554 13.454 1.00 94.44 112 SER A CA 1
ATOM 871 C C . SER A 1 112 ? -7.729 7.814 14.224 1.00 94.44 112 SER A C 1
ATOM 873 O O . SER A 1 112 ? -7.844 7.791 15.451 1.00 94.44 112 SER A O 1
ATOM 875 N N . ASN A 1 113 ? -8.030 8.902 13.509 1.00 93.38 113 ASN A N 1
ATOM 876 C CA . ASN A 1 113 ? -8.504 10.148 14.112 1.00 93.38 113 ASN A CA 1
ATOM 877 C C . ASN A 1 113 ? -9.851 9.966 14.824 1.00 93.38 113 ASN A C 1
ATOM 879 O O . ASN A 1 113 ? -9.988 10.399 15.966 1.00 93.38 113 ASN A O 1
ATOM 883 N N . VAL A 1 114 ? -10.800 9.250 14.213 1.00 93.38 114 VAL A N 1
ATOM 884 C CA . VAL A 1 114 ? -12.094 8.956 14.852 1.00 93.38 114 VAL A CA 1
ATOM 885 C C . VAL A 1 114 ? -11.917 8.118 16.125 1.00 93.38 114 VAL A C 1
ATOM 887 O O . VAL A 1 114 ? -12.535 8.413 17.147 1.00 93.38 114 VAL A O 1
ATOM 890 N N . LEU A 1 115 ? -11.041 7.103 16.106 1.00 92.06 115 LEU A N 1
ATOM 891 C CA . LEU A 1 115 ? -10.732 6.297 17.298 1.00 92.06 115 LEU A CA 1
ATOM 892 C C . LEU A 1 115 ? -10.110 7.143 18.420 1.00 92.06 115 LEU A C 1
ATOM 894 O O . LEU A 1 115 ? -10.412 6.944 19.599 1.00 92.06 115 LEU A O 1
ATOM 898 N N . ARG A 1 116 ? -9.242 8.097 18.061 1.00 92.12 116 ARG A N 1
ATOM 899 C CA . ARG A 1 116 ? -8.625 9.027 19.014 1.00 92.12 116 ARG A CA 1
ATOM 900 C C . ARG A 1 116 ? -9.672 9.922 19.675 1.00 92.12 116 ARG A C 1
ATOM 902 O O . ARG A 1 116 ? -9.640 10.070 20.894 1.00 92.12 116 ARG A O 1
ATOM 909 N N . GLU A 1 117 ? -10.582 10.495 18.894 1.00 90.81 117 GLU A N 1
ATOM 910 C CA . GLU A 1 117 ? -11.657 11.358 19.396 1.00 90.81 117 GLU A CA 1
ATOM 911 C C . GLU A 1 117 ? -12.582 10.608 20.363 1.00 90.81 117 GLU A C 1
ATOM 913 O O . GLU A 1 117 ? -12.807 11.084 21.474 1.00 90.81 117 GLU A O 1
ATOM 918 N N . ASP A 1 118 ? -13.026 9.396 20.009 1.00 87.50 118 ASP A N 1
ATOM 919 C CA . ASP A 1 118 ? -13.882 8.569 20.874 1.00 87.50 118 ASP A CA 1
ATOM 920 C C . ASP A 1 118 ? -13.197 8.230 22.212 1.00 87.50 118 ASP A C 1
ATOM 922 O O . ASP A 1 118 ? -13.800 8.350 23.282 1.00 87.50 118 ASP A O 1
ATOM 926 N N . ARG A 1 119 ? -11.900 7.886 22.191 1.00 86.44 119 ARG A N 1
ATOM 927 C CA . ARG A 1 119 ? -11.118 7.642 23.417 1.00 86.44 119 ARG A CA 1
ATOM 928 C C . ARG A 1 119 ? -11.028 8.890 24.301 1.00 86.44 119 ARG A C 1
ATOM 930 O O . ARG A 1 119 ? -11.137 8.778 25.525 1.00 86.44 119 ARG A O 1
ATOM 937 N N . LEU A 1 120 ? -10.824 10.064 23.701 1.00 86.75 120 LEU A N 1
ATOM 938 C CA . LEU A 1 120 ? -10.739 11.334 24.427 1.00 86.75 120 LEU A CA 1
ATOM 939 C C . LEU A 1 120 ? -12.085 11.718 25.051 1.00 86.75 120 LEU A C 1
ATOM 941 O O . LEU A 1 120 ? -12.114 12.080 26.225 1.00 86.75 120 LEU A O 1
ATOM 945 N N . SER A 1 121 ? -13.192 11.574 24.317 1.00 86.44 121 SER A N 1
ATOM 946 C CA . SER A 1 121 ? -14.541 11.848 24.828 1.00 86.44 121 SER A CA 1
ATOM 947 C C . SER A 1 121 ? -14.908 10.957 26.017 1.00 86.44 121 SER A C 1
ATOM 949 O O . SER A 1 121 ? -15.455 11.449 26.998 1.00 86.44 121 SER A O 1
ATOM 951 N N . ARG A 1 122 ? -14.547 9.668 25.979 1.00 82.06 122 ARG A N 1
ATOM 952 C CA . ARG A 1 122 ? -14.797 8.723 27.085 1.00 82.06 122 ARG A CA 1
ATOM 953 C C . ARG A 1 122 ? -13.924 8.951 28.316 1.00 82.06 122 ARG A C 1
ATOM 955 O O . ARG A 1 122 ? -14.258 8.470 29.387 1.00 82.06 122 ARG A O 1
ATOM 962 N N . SER A 1 123 ? -12.799 9.649 28.170 1.00 77.19 123 SER A N 1
ATOM 963 C CA . SER A 1 123 ? -11.900 9.962 29.291 1.00 77.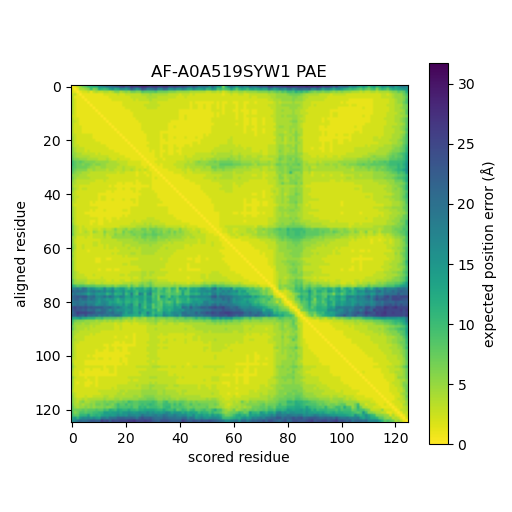19 123 SER A CA 1
ATOM 964 C C . SER A 1 123 ? -12.344 11.204 30.081 1.00 77.19 123 SER A C 1
ATOM 966 O O . SER A 1 123 ? -11.748 11.515 31.108 1.00 77.19 123 SER A O 1
ATOM 968 N N . GLN A 1 124 ? -13.351 11.937 29.588 1.00 65.44 124 GLN A N 1
ATOM 969 C CA . GLN A 1 124 ? -13.891 13.160 30.200 1.00 65.44 124 GLN A CA 1
ATOM 970 C C . GLN A 1 124 ? -15.228 12.937 30.933 1.00 65.44 124 GLN A C 1
ATOM 972 O O . GLN A 1 124 ? -15.755 13.878 31.528 1.00 65.44 124 GLN A O 1
ATOM 977 N N . THR A 1 125 ? -15.764 11.716 30.887 1.00 55.72 125 THR A N 1
ATOM 978 C CA . THR A 1 125 ? -17.003 11.266 31.547 1.00 55.72 125 THR A CA 1
ATOM 979 C C . THR A 1 125 ? -16.693 10.267 32.643 1.00 55.72 125 THR A C 1
ATOM 981 O O . THR A 1 125 ? -17.298 10.384 33.728 1.00 55.72 125 THR A O 1
#

Radius of gyration: 16.45 Å; Cα contacts (8 Å, |Δi|>4): 94; chains: 1; bounding box: 41×26×52 Å

pLDDT: mean 88.91, std 11.06, range [54.91, 98.38]

Foldseek 3Di:
DDCQVVLLVLLVLLLVLLVVLLVLLVVVCVDPLSVVLNVLSVVLNVLSVVCNVPPDLALVSLVVNLVSLVVSLVVNVVSLVVPPPPCVVSNVVVVVSNVSSVVSSVSSVVSSVVNVVVVVVVVVD

Sequence (125 aa):
MSFLPTYLALLQRGVALCDTLAKVYEPDIAQDWASRTLMQIGSLRMGLA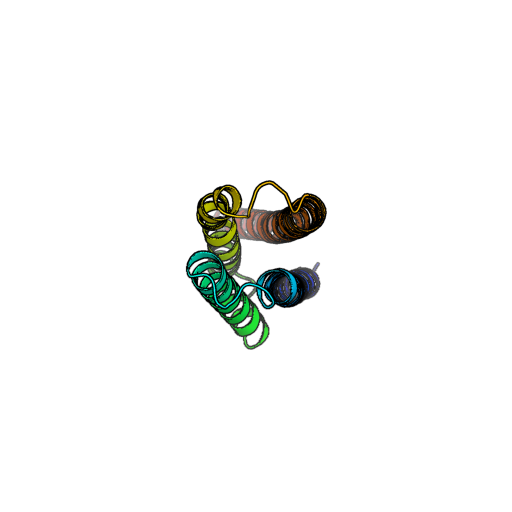DCLIDPELVLEQTSLVTGMIDKYIDSHWADYREIPKSDLTKRARVLELHEDLMAVINGVGAISNVLREDRLSRSQT

Secondary structure (DSSP, 8-state):
---HHHHHHHHHHHHHHHHHHHHHHGGGTTSHHHHHHHHHHHHHHHHHHHHHHS---SHHHHHHHHHHHHHHHHHHHHHTTTS-TT-HHHHHHHHHHHHHHHHHHHHHHHHHHHHHHHHHHHT--